Protein AF-A0A392R716-F1 (afdb_monomer_lite)

Structure (mmCIF, N/CA/C/O backbone):
data_AF-A0A392R716-F1
#
_entry.id   AF-A0A392R716-F1
#
loop_
_atom_site.group_PDB
_atom_site.id
_atom_site.type_symbol
_atom_site.label_atom_id
_atom_site.label_alt_id
_atom_site.label_comp_id
_atom_site.label_asym_id
_atom_site.label_entity_id
_atom_site.label_seq_id
_atom_site.pdbx_PDB_ins_code
_atom_site.Cartn_x
_atom_site.Cartn_y
_atom_site.Cartn_z
_atom_site.occupancy
_atom_site.B_iso_or_equiv
_atom_site.auth_seq_id
_atom_site.auth_comp_id
_atom_site.auth_asym_id
_atom_site.auth_atom_id
_atom_site.pdbx_PDB_model_num
ATOM 1 N N . MET A 1 1 ? 29.938 12.910 -16.556 1.00 54.12 1 MET A N 1
ATOM 2 C CA . MET A 1 1 ? 28.875 12.520 -17.517 1.00 54.12 1 MET A CA 1
ATOM 3 C C . MET A 1 1 ? 29.422 12.342 -18.936 1.00 54.12 1 MET A C 1
ATOM 5 O O . MET A 1 1 ? 29.264 11.256 -19.467 1.00 54.12 1 MET A O 1
ATOM 9 N N . ILE A 1 2 ? 30.117 13.328 -19.526 1.00 53.84 2 ILE A N 1
ATOM 10 C CA . ILE A 1 2 ? 30.731 13.207 -20.872 1.00 53.84 2 ILE A CA 1
ATOM 11 C C . ILE A 1 2 ? 31.809 12.103 -20.942 1.00 53.84 2 ILE A C 1
ATOM 13 O O . ILE A 1 2 ? 31.826 11.335 -21.898 1.00 53.84 2 ILE A O 1
ATOM 17 N N . GLU A 1 3 ? 32.647 11.943 -19.910 1.00 56.94 3 GLU A N 1
ATOM 18 C CA . GLU A 1 3 ? 33.649 10.858 -19.857 1.00 56.94 3 GLU A CA 1
ATOM 19 C C . GLU A 1 3 ? 33.036 9.450 -19.862 1.00 56.94 3 GLU A C 1
ATOM 21 O O . GLU A 1 3 ? 33.550 8.569 -20.543 1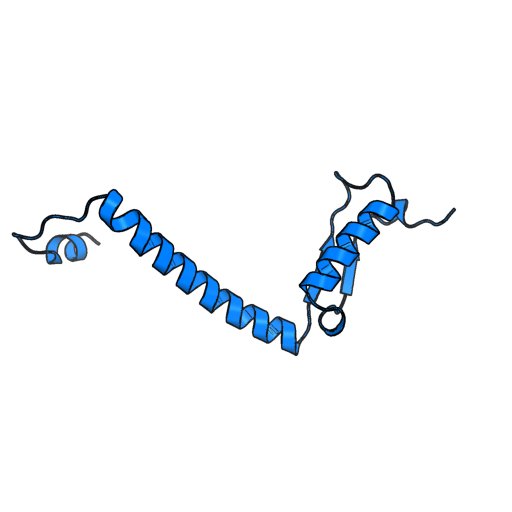.00 56.94 3 GLU A O 1
ATOM 26 N N . ALA A 1 4 ? 31.908 9.245 -19.173 1.00 58.84 4 ALA A N 1
ATOM 27 C CA . ALA A 1 4 ? 31.230 7.946 -19.105 1.00 58.84 4 ALA A CA 1
ATOM 28 C C . ALA A 1 4 ? 30.579 7.536 -20.441 1.00 58.84 4 ALA A C 1
ATOM 30 O O . ALA A 1 4 ? 30.367 6.356 -20.697 1.00 58.84 4 ALA A O 1
ATOM 31 N N . VAL A 1 5 ? 30.266 8.509 -21.305 1.00 57.44 5 VAL A N 1
ATOM 32 C CA . VAL A 1 5 ? 29.811 8.260 -22.682 1.00 57.44 5 VAL A CA 1
ATOM 33 C C . VAL A 1 5 ? 31.007 7.939 -23.591 1.00 57.44 5 VAL A C 1
ATOM 35 O O . VAL A 1 5 ? 30.889 7.115 -24.493 1.00 57.44 5 VAL A O 1
ATOM 38 N N . GLY A 1 6 ? 32.179 8.529 -23.325 1.00 61.22 6 GLY A N 1
ATOM 39 C CA . GLY A 1 6 ? 33.425 8.266 -24.056 1.00 61.22 6 GLY A CA 1
ATOM 40 C C . GLY A 1 6 ? 34.081 6.912 -23.745 1.00 61.22 6 GLY A C 1
ATOM 41 O O . GLY A 1 6 ? 34.766 6.356 -24.606 1.00 61.22 6 GLY A O 1
ATOM 42 N N . THR A 1 7 ? 33.847 6.338 -22.559 1.00 58.38 7 THR A N 1
ATOM 43 C CA . THR A 1 7 ? 34.383 5.020 -22.160 1.00 58.38 7 THR A CA 1
ATOM 44 C C . THR A 1 7 ? 33.724 3.837 -22.863 1.00 58.38 7 THR A C 1
ATOM 46 O O . THR A 1 7 ? 34.307 2.754 -22.859 1.00 58.38 7 THR A O 1
ATOM 49 N N . PHE A 1 8 ? 32.587 4.023 -23.547 1.00 66.00 8 PHE A N 1
ATOM 50 C CA . PHE A 1 8 ? 32.028 2.992 -24.432 1.00 66.00 8 PHE A CA 1
ATOM 51 C C . PHE A 1 8 ? 32.962 2.665 -25.614 1.00 66.00 8 PHE A C 1
ATOM 53 O O . PHE A 1 8 ? 32.765 1.680 -26.304 1.00 66.00 8 PHE A O 1
ATOM 60 N N . GLY A 1 9 ? 34.062 3.390 -25.808 1.00 66.50 9 GLY A N 1
ATOM 61 C CA . GLY A 1 9 ? 35.126 2.972 -26.709 1.00 66.50 9 GLY A CA 1
ATOM 62 C C . GLY A 1 9 ? 34.784 3.214 -28.178 1.00 66.50 9 GLY A C 1
ATOM 63 O O . GLY A 1 9 ? 33.642 3.152 -28.625 1.00 66.50 9 GLY A O 1
ATOM 64 N N . LYS A 1 10 ? 35.827 3.480 -28.963 1.00 67.69 10 LYS A N 1
ATOM 65 C CA . LYS A 1 10 ? 35.759 3.931 -30.365 1.00 67.69 10 LYS A CA 1
ATOM 66 C C . LYS A 1 10 ? 34.996 2.985 -31.319 1.00 67.69 10 LYS A C 1
ATOM 68 O O . LYS A 1 10 ? 34.739 3.361 -32.459 1.00 67.69 10 LYS A O 1
ATOM 73 N N . HIS A 1 11 ? 34.644 1.777 -30.871 1.00 72.25 11 HIS A N 1
ATOM 74 C CA . HIS A 1 11 ? 34.043 0.717 -31.683 1.00 72.25 11 HIS A CA 1
ATOM 75 C C . HIS A 1 11 ? 32.734 0.134 -31.127 1.00 72.25 11 HIS A C 1
ATOM 77 O O . HIS A 1 11 ? 32.210 -0.799 -31.735 1.00 72.25 11 HIS A O 1
ATOM 83 N N . LEU A 1 12 ? 32.180 0.643 -30.017 1.00 71.38 12 LEU A N 1
ATOM 84 C CA . LEU A 1 12 ? 30.875 0.163 -29.553 1.00 71.38 12 LEU A CA 1
ATOM 85 C C . LEU A 1 12 ? 29.743 0.973 -30.173 1.00 71.38 12 LEU A C 1
ATOM 87 O O . LEU A 1 12 ? 29.722 2.203 -30.153 1.00 71.38 12 LEU A O 1
ATOM 91 N N . ARG A 1 13 ? 28.765 0.245 -30.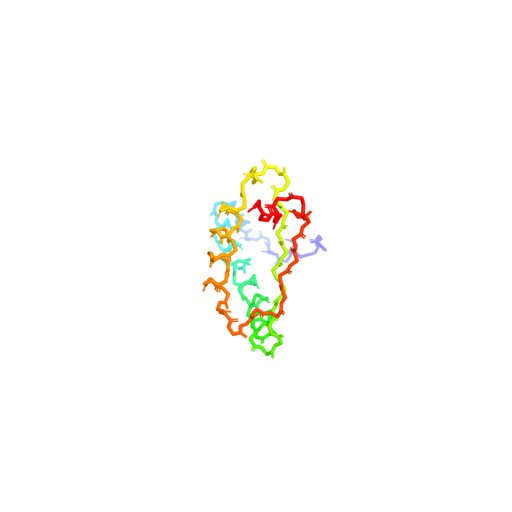710 1.00 79.62 13 ARG A N 1
ATOM 92 C CA . ARG A 1 13 ? 27.489 0.818 -31.118 1.00 79.62 13 ARG A CA 1
ATOM 93 C C . ARG A 1 13 ? 26.671 1.113 -29.854 1.00 79.62 13 ARG A C 1
ATOM 95 O O . ARG A 1 13 ? 26.476 0.194 -29.058 1.00 79.62 13 ARG A O 1
ATOM 102 N N . PRO A 1 14 ? 26.157 2.341 -29.674 1.00 80.19 14 PRO A N 1
ATOM 103 C CA . PRO A 1 14 ? 25.257 2.626 -28.569 1.00 80.19 14 PRO A CA 1
ATOM 104 C C . PRO A 1 14 ? 23.969 1.803 -28.725 1.00 80.19 14 PRO A C 1
ATOM 106 O O . PRO A 1 14 ? 23.455 1.680 -29.845 1.00 80.19 14 PRO A O 1
ATOM 109 N N . PRO A 1 15 ? 23.439 1.240 -27.629 1.00 85.44 15 PRO A N 1
ATOM 110 C CA . PRO A 1 15 ? 22.192 0.498 -27.673 1.00 85.44 15 PRO A CA 1
ATOM 111 C C . PRO A 1 15 ? 21.039 1.420 -28.084 1.00 85.44 15 PRO A C 1
ATOM 113 O O . PRO A 1 15 ? 20.980 2.598 -27.724 1.00 85.44 15 PRO A O 1
ATOM 116 N N . SER A 1 16 ? 20.115 0.880 -28.866 1.00 89.62 16 SER A N 1
ATOM 117 C CA . SER A 1 16 ? 18.891 1.565 -29.262 1.00 89.62 16 SER A CA 1
ATOM 118 C C . SER A 1 16 ? 17.887 1.625 -28.109 1.00 89.62 16 SER A C 1
ATOM 120 O O . SER A 1 16 ? 17.925 0.830 -27.170 1.00 89.62 16 SER A O 1
ATOM 122 N N . TYR A 1 17 ? 16.914 2.532 -28.213 1.00 90.06 17 TYR A N 1
ATOM 123 C CA . TYR A 1 17 ? 15.795 2.607 -27.268 1.00 90.06 17 TYR A CA 1
ATOM 124 C C . TYR A 1 17 ? 15.099 1.247 -27.061 1.00 90.06 17 TYR A C 1
ATOM 126 O O . TYR A 1 17 ? 14.765 0.879 -25.936 1.00 90.06 17 TYR A O 1
ATOM 134 N N . TYR A 1 18 ? 14.913 0.476 -28.137 1.00 91.81 18 TYR A N 1
ATOM 135 C CA . TYR A 1 18 ? 14.259 -0.832 -28.084 1.00 91.81 18 TYR A CA 1
ATOM 136 C C . TYR A 1 18 ? 15.069 -1.873 -27.308 1.00 91.81 18 TYR A C 1
ATOM 138 O O . TYR A 1 18 ? 14.481 -2.716 -26.634 1.00 91.81 18 TYR A O 1
ATOM 146 N N . GLU A 1 19 ? 16.397 -1.784 -27.362 1.00 89.31 19 GLU A N 1
ATOM 147 C CA . GLU A 1 19 ? 17.297 -2.655 -26.602 1.00 89.31 19 GLU A CA 1
ATOM 148 C C . GLU A 1 19 ? 17.316 -2.288 -25.114 1.00 89.31 19 GLU A C 1
ATOM 150 O O . GLU A 1 19 ? 17.433 -3.173 -24.272 1.00 89.31 19 GLU A O 1
ATOM 155 N N . LEU A 1 20 ? 17.143 -1.006 -24.773 1.00 92.44 20 LEU A N 1
ATOM 156 C CA . LEU A 1 20 ? 17.195 -0.531 -23.386 1.00 92.44 20 LEU A CA 1
ATOM 157 C C . LEU A 1 20 ? 15.856 -0.575 -22.645 1.00 92.44 20 LEU A C 1
ATOM 159 O O . LEU A 1 20 ? 15.846 -0.776 -21.431 1.00 92.44 20 LEU A O 1
ATOM 163 N N . ARG A 1 21 ? 14.718 -0.402 -23.329 1.00 93.94 21 ARG A N 1
ATOM 164 C CA . ARG A 1 21 ? 13.421 -0.199 -22.652 1.00 93.94 21 ARG A CA 1
ATOM 165 C C . ARG A 1 21 ? 13.024 -1.334 -21.702 1.00 93.94 21 ARG A C 1
ATOM 167 O O . ARG A 1 21 ? 12.453 -1.062 -20.654 1.00 93.94 21 ARG A O 1
ATOM 174 N N . VAL A 1 22 ? 13.303 -2.594 -22.050 1.00 96.06 22 VAL A N 1
ATOM 175 C CA . VAL A 1 22 ? 12.938 -3.748 -21.206 1.00 96.06 22 VAL A CA 1
ATOM 176 C C . VAL A 1 22 ? 13.949 -3.960 -20.075 1.00 96.06 22 VAL A C 1
ATOM 178 O O . VAL A 1 22 ? 13.503 -4.099 -18.937 1.00 96.06 22 VAL A O 1
ATOM 181 N N . PRO A 1 23 ? 15.276 -3.972 -20.323 1.00 95.81 23 PRO A N 1
ATOM 182 C CA . PRO A 1 23 ? 16.257 -4.071 -19.244 1.00 95.81 23 PRO A CA 1
ATOM 183 C C . PRO A 1 23 ? 16.116 -2.969 -18.195 1.00 95.81 23 PRO A C 1
ATOM 185 O O . PRO A 1 23 ? 16.082 -3.280 -17.009 1.00 95.81 23 PRO A O 1
ATOM 188 N N . LEU A 1 24 ? 15.958 -1.709 -18.615 1.00 95.62 24 LEU A N 1
ATOM 189 C CA . LEU A 1 24 ? 15.809 -0.591 -17.681 1.00 95.62 24 LEU A CA 1
ATOM 190 C C . LEU A 1 24 ? 14.532 -0.715 -16.846 1.00 95.62 24 LEU A C 1
ATOM 192 O O . LEU A 1 24 ? 14.586 -0.536 -15.635 1.00 95.62 24 LEU A O 1
ATOM 196 N N . LEU A 1 25 ? 13.410 -1.108 -17.458 1.00 96.75 25 LEU A N 1
ATOM 197 C CA . LEU A 1 25 ? 12.169 -1.347 -16.718 1.00 96.75 25 LEU A CA 1
ATOM 198 C C . LEU A 1 25 ? 12.315 -2.482 -15.696 1.00 96.75 25 LEU A C 1
ATOM 200 O O . LEU A 1 25 ? 11.783 -2.387 -14.597 1.00 96.75 25 LEU A O 1
ATOM 204 N N . LYS A 1 26 ? 13.030 -3.560 -16.041 1.00 97.88 26 LYS A N 1
ATOM 205 C CA . LYS A 1 26 ? 13.285 -4.666 -15.107 1.00 97.88 26 LYS A CA 1
ATOM 206 C C . LYS A 1 26 ? 14.158 -4.234 -13.932 1.00 97.88 26 LYS A C 1
ATOM 208 O O . LYS A 1 26 ? 13.889 -4.668 -12.819 1.00 97.88 26 LYS A O 1
ATOM 213 N N . ILE A 1 27 ? 15.171 -3.404 -14.184 1.00 97.06 27 ILE A N 1
ATOM 214 C CA . ILE A 1 27 ? 16.032 -2.843 -13.135 1.00 97.06 27 ILE A CA 1
ATOM 215 C C . ILE A 1 27 ? 15.193 -1.977 -12.194 1.00 97.06 27 ILE A C 1
ATOM 217 O O . ILE A 1 27 ? 15.190 -2.228 -10.996 1.00 97.06 27 ILE A O 1
ATOM 221 N N . GLU A 1 28 ? 14.418 -1.033 -12.729 1.00 97.25 28 GLU A N 1
ATOM 222 C CA . GLU A 1 28 ? 13.577 -0.144 -11.917 1.00 97.25 28 GLU A CA 1
ATOM 223 C C . GLU A 1 28 ? 12.529 -0.917 -11.106 1.00 97.25 28 GLU A C 1
ATOM 225 O O . GLU A 1 28 ? 12.313 -0.651 -9.924 1.00 97.25 28 GLU A O 1
ATOM 230 N N . LEU A 1 29 ? 11.914 -1.933 -11.721 1.00 97.25 29 LEU A N 1
ATOM 231 C CA . LEU A 1 29 ? 10.977 -2.821 -11.041 1.00 97.25 29 LEU A CA 1
ATOM 232 C C . LEU A 1 29 ? 11.648 -3.565 -9.881 1.00 97.25 29 LEU A C 1
ATOM 234 O O . LEU A 1 29 ? 11.042 -3.709 -8.823 1.00 97.25 29 LEU A O 1
ATOM 238 N N . GLN A 1 30 ? 12.868 -4.063 -10.086 1.00 97.69 30 GLN A N 1
ATOM 239 C CA . GLN A 1 30 ? 13.611 -4.782 -9.056 1.00 97.69 30 GLN A CA 1
ATOM 240 C C . GLN A 1 30 ? 13.972 -3.856 -7.890 1.00 97.69 30 GLN A C 1
ATOM 242 O O . GLN A 1 30 ? 13.711 -4.211 -6.745 1.00 97.69 30 GLN A O 1
ATOM 247 N N . LEU A 1 31 ? 14.456 -2.647 -8.186 1.00 96.75 31 LEU A N 1
ATOM 248 C CA . LEU A 1 31 ? 14.749 -1.627 -7.175 1.00 96.75 31 LEU A CA 1
ATOM 249 C C . LEU A 1 31 ? 13.496 -1.253 -6.377 1.00 96.75 31 LEU A C 1
ATOM 251 O O . LEU A 1 31 ? 13.522 -1.228 -5.151 1.00 96.75 31 LEU A O 1
ATOM 255 N N . THR A 1 32 ? 12.371 -1.041 -7.062 1.00 97.00 32 THR A N 1
ATOM 256 C CA . THR A 1 32 ? 11.098 -0.722 -6.399 1.00 97.00 32 THR A CA 1
ATOM 257 C C . THR A 1 32 ? 10.657 -1.854 -5.472 1.00 97.00 32 THR A C 1
ATOM 259 O O . THR A 1 32 ? 10.211 -1.596 -4.360 1.00 97.00 32 THR A O 1
ATOM 262 N N . LYS A 1 33 ? 10.794 -3.117 -5.894 1.00 96.50 33 LYS A N 1
ATOM 263 C CA . LYS A 1 33 ? 10.460 -4.277 -5.052 1.00 96.50 33 LYS A CA 1
ATOM 264 C C . LYS A 1 33 ? 11.339 -4.369 -3.809 1.00 96.50 33 LYS A C 1
ATOM 266 O O . LYS A 1 33 ? 10.826 -4.671 -2.739 1.00 96.50 33 LYS A O 1
ATOM 271 N N . GLU A 1 34 ? 12.635 -4.113 -3.949 1.00 96.38 34 GLU A N 1
ATOM 272 C CA . GLU A 1 34 ? 13.570 -4.099 -2.820 1.00 96.38 34 GLU A CA 1
ATOM 273 C C . GLU A 1 34 ? 13.190 -3.003 -1.819 1.00 96.38 34 GLU A C 1
ATOM 275 O O . GLU A 1 34 ? 13.017 -3.293 -0.638 1.00 96.38 34 GLU A O 1
ATOM 280 N N . MET A 1 35 ? 12.914 -1.786 -2.294 1.00 94.75 35 MET A N 1
ATOM 281 C CA . MET A 1 35 ? 12.439 -0.692 -1.440 1.00 94.75 35 MET A CA 1
ATOM 282 C C . MET A 1 35 ? 11.109 -1.016 -0.746 1.00 94.75 35 MET A C 1
ATOM 284 O O . MET A 1 35 ? 10.930 -0.722 0.434 1.00 94.75 35 MET A O 1
ATOM 288 N N . LEU A 1 36 ? 10.164 -1.635 -1.461 1.00 93.56 36 LEU A N 1
ATOM 289 C CA . LEU A 1 36 ? 8.882 -2.037 -0.880 1.00 93.56 36 LEU A CA 1
ATOM 290 C C . LEU A 1 36 ? 9.049 -3.111 0.194 1.00 93.56 36 LEU A C 1
ATOM 292 O O . LEU A 1 36 ? 8.320 -3.073 1.178 1.00 93.56 36 LEU A O 1
ATOM 296 N N . SER A 1 37 ? 10.015 -4.021 0.051 1.00 92.56 37 SER A N 1
ATOM 297 C CA . SER A 1 37 ? 10.247 -5.080 1.038 1.00 92.56 37 SER A CA 1
ATOM 298 C C . SER A 1 37 ? 10.669 -4.540 2.410 1.00 92.56 37 SER A C 1
ATOM 300 O O . SER A 1 37 ? 10.257 -5.079 3.436 1.00 92.56 37 SER A O 1
ATOM 302 N N . GLU A 1 38 ? 11.425 -3.438 2.441 1.00 91.69 38 GLU A N 1
ATOM 303 C CA . GLU A 1 38 ? 11.790 -2.751 3.687 1.00 91.69 38 GLU A CA 1
ATOM 304 C C . GLU A 1 38 ? 10.549 -2.149 4.361 1.00 91.69 38 GLU A C 1
ATOM 306 O O . GLU A 1 38 ? 10.318 -2.356 5.552 1.00 91.69 38 GLU A O 1
ATOM 311 N N . ILE A 1 39 ? 9.694 -1.488 3.575 1.00 87.88 39 ILE A N 1
ATOM 312 C CA . ILE A 1 39 ? 8.427 -0.916 4.049 1.00 87.88 39 ILE A CA 1
ATOM 313 C C . ILE A 1 39 ? 7.482 -2.021 4.537 1.00 87.88 39 ILE A C 1
ATOM 315 O O . ILE A 1 39 ? 6.834 -1.869 5.568 1.00 87.88 39 ILE A O 1
ATOM 319 N N . GLU A 1 40 ? 7.383 -3.142 3.823 1.00 88.44 40 GLU A N 1
ATOM 320 C CA . GLU A 1 40 ? 6.564 -4.290 4.225 1.00 88.44 40 GLU A CA 1
ATOM 321 C C . GLU A 1 40 ? 7.040 -4.892 5.552 1.00 88.44 40 GLU A C 1
ATOM 323 O O . GLU A 1 40 ? 6.210 -5.240 6.392 1.00 88.44 40 GLU A O 1
ATOM 328 N N . ALA A 1 41 ? 8.353 -4.968 5.786 1.00 89.69 41 ALA A N 1
ATOM 329 C CA . ALA A 1 41 ? 8.901 -5.423 7.061 1.00 89.69 41 ALA A CA 1
ATOM 330 C C . ALA A 1 41 ? 8.522 -4.481 8.216 1.00 89.69 41 ALA A C 1
ATOM 332 O O . ALA A 1 41 ? 8.070 -4.951 9.262 1.00 89.69 41 ALA A O 1
ATOM 333 N N . GLU A 1 42 ? 8.632 -3.164 8.018 1.00 89.50 42 GLU A N 1
ATOM 334 C CA . GLU A 1 42 ? 8.179 -2.180 9.008 1.00 89.50 42 GLU A CA 1
ATOM 335 C C . GLU A 1 42 ? 6.669 -2.269 9.248 1.00 89.50 42 GLU A C 1
ATOM 337 O O . GLU A 1 42 ? 6.231 -2.278 10.397 1.00 89.50 42 GLU A O 1
ATOM 342 N N . ARG A 1 43 ? 5.865 -2.403 8.186 1.00 89.25 43 ARG A N 1
ATOM 343 C CA . ARG A 1 43 ? 4.407 -2.569 8.294 1.00 89.25 43 ARG A CA 1
ATOM 344 C C . ARG A 1 43 ? 4.028 -3.841 9.044 1.00 89.25 43 ARG A C 1
ATOM 346 O O . ARG A 1 43 ? 3.081 -3.804 9.815 1.00 89.25 43 ARG A O 1
ATOM 353 N N . ASN A 1 44 ? 4.764 -4.935 8.878 1.00 87.94 44 ASN A N 1
ATOM 354 C CA . ASN A 1 44 ? 4.523 -6.166 9.637 1.00 87.94 44 ASN A CA 1
ATOM 355 C C . ASN A 1 44 ? 4.948 -6.044 11.109 1.00 87.94 44 ASN A C 1
ATOM 357 O O . ASN A 1 44 ? 4.385 -6.716 11.968 1.00 87.94 44 ASN A O 1
ATOM 361 N N . GLN A 1 45 ? 5.946 -5.210 11.417 1.00 92.44 45 GLN A N 1
ATOM 362 C CA . GLN A 1 45 ? 6.411 -5.008 12.790 1.00 92.44 45 GLN A CA 1
ATOM 363 C C . GLN A 1 45 ? 5.547 -4.006 13.567 1.00 92.44 45 GLN A C 1
ATOM 365 O O . GLN A 1 45 ? 5.267 -4.217 14.748 1.00 92.44 45 GLN A O 1
ATOM 370 N N . TYR A 1 46 ? 5.173 -2.898 12.932 1.00 92.62 46 TYR A N 1
ATOM 371 C CA . TYR A 1 46 ? 4.532 -1.754 13.583 1.00 92.62 46 TYR A CA 1
ATOM 372 C C . TYR A 1 46 ? 3.071 -1.560 13.173 1.00 92.62 46 TYR A C 1
ATOM 374 O O . TYR A 1 46 ? 2.375 -0.752 13.785 1.00 92.62 46 TYR A O 1
ATOM 382 N N . GLY A 1 47 ? 2.603 -2.281 12.154 1.00 92.69 47 GLY A N 1
ATOM 383 C CA . GLY A 1 47 ? 1.323 -2.041 11.503 1.00 92.69 47 GLY A CA 1
ATOM 384 C C . GLY A 1 47 ? 1.333 -0.782 10.628 1.00 92.69 47 GLY A C 1
ATOM 385 O O . GLY A 1 47 ? 2.368 -0.165 10.367 1.00 92.69 47 GLY A O 1
ATOM 386 N N . CYS A 1 48 ? 0.163 -0.390 10.132 1.00 92.38 48 CYS A N 1
ATOM 387 C CA . CYS A 1 48 ? -0.016 0.816 9.329 1.00 92.38 48 CYS A CA 1
ATOM 388 C C . CYS A 1 48 ? -1.369 1.492 9.574 1.00 92.38 48 CYS A C 1
ATOM 390 O O . CYS A 1 48 ? -2.315 0.885 10.084 1.00 92.38 48 CYS A O 1
ATOM 392 N N . SER A 1 49 ? -1.447 2.768 9.198 1.00 93.81 49 SER A N 1
ATOM 393 C CA . SER A 1 49 ? -2.682 3.549 9.239 1.00 93.81 49 SER A CA 1
ATOM 394 C C . SER A 1 49 ? -3.328 3.599 7.858 1.00 93.81 49 SER A C 1
ATOM 396 O O . SER A 1 49 ? -2.659 3.881 6.863 1.00 93.81 49 SER A O 1
ATOM 398 N N . ILE A 1 50 ? -4.638 3.372 7.799 1.00 91.44 50 ILE A N 1
ATOM 399 C CA . ILE A 1 50 ? -5.444 3.537 6.588 1.00 91.44 50 ILE A CA 1
ATOM 400 C C . ILE A 1 50 ? -6.008 4.955 6.595 1.00 91.44 50 ILE A C 1
ATOM 402 O O . ILE A 1 50 ? -6.737 5.330 7.512 1.00 91.44 50 ILE A O 1
ATOM 406 N N . ILE A 1 51 ? -5.674 5.742 5.574 1.00 89.62 51 ILE A N 1
ATOM 407 C CA . ILE A 1 51 ? -6.206 7.094 5.382 1.00 89.62 51 ILE A CA 1
ATOM 408 C C . ILE A 1 51 ? -7.100 7.066 4.148 1.00 89.62 51 ILE A C 1
ATOM 410 O O . ILE A 1 51 ? -6.630 6.761 3.053 1.00 89.62 51 ILE A O 1
ATOM 414 N N . VAL A 1 52 ? -8.384 7.374 4.329 1.00 84.62 52 VAL A N 1
ATOM 415 C CA . VAL A 1 52 ? -9.369 7.397 3.243 1.00 84.62 52 VAL A CA 1
ATOM 416 C C . VAL A 1 52 ? -10.042 8.763 3.157 1.00 84.62 52 VAL A C 1
ATOM 418 O O . VAL A 1 52 ? -10.650 9.233 4.119 1.00 84.62 52 VAL A O 1
ATOM 421 N N . ASP A 1 53 ? -9.949 9.377 1.979 1.00 81.69 53 ASP A N 1
ATOM 422 C CA . ASP A 1 53 ? -10.715 10.565 1.604 1.00 81.69 53 ASP A CA 1
ATOM 423 C C . ASP A 1 53 ? -11.906 10.119 0.748 1.00 81.69 53 ASP A C 1
ATOM 425 O O . ASP A 1 53 ? -11.757 9.621 -0.373 1.00 81.69 53 ASP A O 1
ATOM 429 N N . GLY A 1 54 ? -13.102 10.253 1.320 1.00 73.25 54 GLY A N 1
ATOM 430 C CA . GLY A 1 54 ? -14.354 9.843 0.687 1.00 73.25 54 GLY A CA 1
ATOM 431 C C . GLY A 1 54 ? -15.097 10.975 -0.023 1.00 73.25 54 GLY A C 1
ATOM 432 O O . GLY A 1 54 ? -16.172 10.728 -0.581 1.00 73.25 54 GLY A O 1
ATOM 433 N N . SER A 1 55 ? -14.558 12.198 -0.011 1.00 74.81 55 SER A N 1
ATOM 434 C CA . SER A 1 55 ? -15.263 13.435 -0.379 1.00 74.81 55 SER A CA 1
ATOM 435 C C . SER A 1 55 ? -15.856 13.425 -1.795 1.00 74.81 55 SER A C 1
ATOM 437 O O . SER A 1 55 ? -16.950 13.950 -2.017 1.00 74.81 55 SER A O 1
ATOM 439 N N . SER A 1 56 ? -15.179 12.787 -2.755 1.00 68.81 56 SER A N 1
ATOM 440 C CA . SER A 1 56 ? -15.578 12.766 -4.172 1.00 68.81 56 SER A CA 1
ATOM 441 C C . SER A 1 56 ? -16.326 11.501 -4.612 1.00 68.81 56 SER A C 1
ATOM 443 O O . SER A 1 56 ? -17.063 11.535 -5.601 1.00 68.81 56 SER A O 1
ATOM 445 N N . TYR A 1 57 ? -16.178 10.390 -3.884 1.00 62.22 57 TYR A N 1
ATOM 446 C CA . TYR A 1 57 ? -16.664 9.070 -4.307 1.00 62.22 57 TYR A CA 1
ATOM 447 C C . TYR A 1 57 ? -17.843 8.557 -3.457 1.00 62.22 57 TYR A C 1
ATOM 449 O O . TYR A 1 57 ? -18.629 7.720 -3.913 1.00 62.22 57 TYR A O 1
ATOM 457 N N . MET A 1 58 ? -18.012 9.055 -2.223 1.00 63.84 58 MET A N 1
ATOM 458 C CA . MET A 1 58 ? -18.741 8.324 -1.179 1.00 63.84 58 MET A CA 1
ATOM 459 C C . MET A 1 58 ? -19.879 9.144 -0.562 1.00 63.84 58 MET A C 1
ATOM 461 O O . MET A 1 58 ? -19.775 9.673 0.537 1.00 63.84 58 MET A O 1
ATOM 465 N N . LYS A 1 59 ? -21.017 9.209 -1.268 1.00 66.56 59 LYS A N 1
ATOM 466 C CA . LYS A 1 59 ? -22.262 9.846 -0.778 1.00 66.56 59 LYS A CA 1
ATOM 467 C C . LYS A 1 59 ? -23.051 8.994 0.232 1.00 66.56 59 LYS A C 1
ATOM 469 O O . LYS A 1 59 ? -24.165 9.351 0.598 1.00 66.56 59 LYS A O 1
ATOM 474 N N . THR A 1 60 ? -22.541 7.822 0.611 1.00 67.81 60 THR A N 1
ATOM 475 C CA . THR A 1 60 ? -23.241 6.868 1.484 1.00 67.81 60 THR A CA 1
ATOM 476 C C . THR A 1 60 ? -22.226 6.097 2.314 1.00 67.81 60 THR A C 1
ATOM 478 O O . THR A 1 60 ? -21.252 5.593 1.753 1.00 67.81 60 THR A O 1
ATOM 481 N N . GLY A 1 61 ? -22.487 5.957 3.618 1.00 70.62 61 GLY A N 1
ATOM 482 C CA . GLY A 1 61 ? -21.618 5.240 4.558 1.00 70.62 61 GLY A CA 1
ATOM 483 C C . GLY A 1 61 ? -21.229 3.831 4.094 1.00 70.62 61 GLY A C 1
ATOM 484 O O . GLY A 1 61 ? -20.070 3.449 4.201 1.00 70.62 61 GLY A O 1
ATOM 485 N N . LEU A 1 62 ? -22.168 3.097 3.481 1.00 79.38 62 LEU A N 1
ATOM 486 C CA . LEU A 1 62 ? -21.973 1.717 3.008 1.00 79.38 62 LEU A CA 1
ATOM 487 C C . LEU A 1 62 ? -20.791 1.549 2.052 1.00 79.38 62 LEU A C 1
ATOM 489 O O . LEU A 1 62 ? -19.984 0.646 2.234 1.00 79.38 62 LEU A O 1
ATOM 493 N N . LYS A 1 63 ? -20.642 2.445 1.070 1.00 79.62 63 LYS A N 1
ATOM 494 C CA . LYS A 1 63 ? -19.535 2.333 0.115 1.00 79.62 63 LYS A CA 1
ATOM 495 C C . LYS A 1 63 ? -18.189 2.500 0.818 1.00 79.62 63 LYS A C 1
ATOM 497 O O . LYS A 1 63 ? -17.222 1.860 0.429 1.00 79.62 63 LYS A O 1
ATOM 502 N N . ILE A 1 64 ? -18.117 3.373 1.830 1.00 80.25 64 ILE A N 1
ATOM 503 C CA . ILE A 1 64 ? -16.868 3.625 2.563 1.00 80.25 64 ILE A CA 1
ATOM 504 C C . ILE A 1 64 ? -16.468 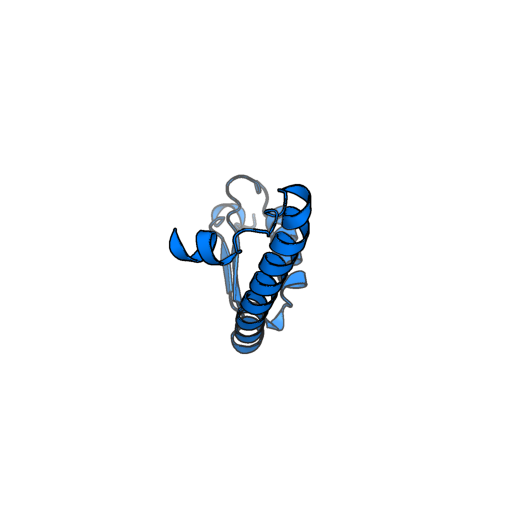2.377 3.333 1.00 80.25 64 ILE A C 1
ATOM 506 O O . ILE A 1 64 ? -15.292 2.038 3.361 1.00 80.25 64 ILE A O 1
ATOM 510 N N . PHE A 1 65 ? -17.446 1.677 3.911 1.00 83.31 65 PHE A N 1
ATOM 511 C CA . PHE A 1 65 ? -17.199 0.394 4.554 1.00 83.31 65 PHE A CA 1
ATOM 512 C C . PHE A 1 65 ? -16.680 -0.650 3.567 1.00 83.31 65 PHE A C 1
ATOM 514 O O . PHE A 1 65 ? -15.687 -1.289 3.879 1.00 83.31 65 PHE A O 1
ATOM 521 N N . GLU A 1 66 ? -17.270 -0.782 2.376 1.00 86.88 66 GLU A N 1
ATOM 522 C CA . GLU A 1 66 ? -16.770 -1.709 1.345 1.00 86.88 66 GLU A CA 1
ATOM 523 C C . GLU A 1 66 ? -15.321 -1.392 0.935 1.00 86.88 66 GLU A C 1
ATOM 525 O O . GLU A 1 66 ? -14.489 -2.290 0.821 1.00 86.88 66 GLU A O 1
ATOM 530 N N . LEU A 1 67 ? -15.000 -0.105 0.757 1.00 86.12 67 LEU A N 1
ATOM 531 C CA . LEU A 1 67 ? -13.645 0.337 0.427 1.00 86.12 67 LEU A CA 1
ATOM 532 C C . LEU A 1 67 ? -12.663 0.020 1.560 1.00 86.12 67 LEU A C 1
ATOM 534 O O . LEU A 1 67 ? -11.602 -0.550 1.315 1.00 86.12 67 LEU A O 1
ATOM 538 N N . LEU A 1 68 ? -13.020 0.364 2.797 1.00 89.00 68 LEU A N 1
ATOM 539 C CA . LEU A 1 68 ? -12.197 0.079 3.968 1.00 89.00 68 LEU A CA 1
ATOM 540 C C . LEU A 1 68 ? -11.989 -1.424 4.158 1.00 89.00 68 LEU A C 1
ATOM 542 O O . LEU A 1 68 ? -10.860 -1.831 4.404 1.00 89.00 68 LEU A O 1
ATOM 546 N N . ASP A 1 69 ? -13.031 -2.238 3.998 1.00 90.88 69 ASP A N 1
ATOM 547 C CA . ASP A 1 69 ? -12.941 -3.693 4.138 1.00 90.88 69 ASP A CA 1
ATOM 548 C C . ASP A 1 69 ? -11.975 -4.294 3.110 1.00 90.88 69 ASP A C 1
ATOM 550 O O . ASP A 1 69 ? -11.121 -5.103 3.468 1.00 90.88 69 ASP A O 1
ATOM 554 N N . SER A 1 70 ? -12.015 -3.817 1.859 1.00 91.50 70 SER A N 1
ATOM 555 C CA . SER A 1 70 ? -11.056 -4.247 0.833 1.00 91.50 70 SER A CA 1
ATOM 556 C C . SER A 1 70 ? -9.605 -3.922 1.212 1.00 91.50 70 SER A C 1
ATOM 558 O O . SER A 1 70 ? -8.738 -4.787 1.129 1.00 91.50 70 SER A O 1
ATOM 560 N N . PHE A 1 71 ? -9.343 -2.718 1.736 1.00 90.38 71 PHE A N 1
ATOM 561 C CA . PHE A 1 71 ? -7.998 -2.339 2.174 1.00 90.38 71 PHE A CA 1
ATOM 562 C C . PHE A 1 71 ? -7.548 -3.105 3.418 1.00 90.38 71 PHE A C 1
ATOM 564 O O . PHE A 1 71 ? -6.379 -3.465 3.525 1.00 90.38 71 PHE A O 1
ATOM 571 N N . VAL A 1 72 ? -8.452 -3.368 4.362 1.00 92.69 72 VAL A N 1
ATOM 572 C CA . VAL A 1 72 ? -8.148 -4.166 5.556 1.00 92.69 72 VAL A CA 1
ATOM 573 C C . VAL A 1 72 ? -7.809 -5.607 5.169 1.00 92.69 72 VAL A C 1
ATOM 575 O O . VAL A 1 72 ? -6.888 -6.177 5.749 1.00 92.69 72 VAL A O 1
ATOM 578 N N . GLN A 1 73 ? -8.491 -6.191 4.179 1.00 94.00 73 GLN A N 1
ATOM 579 C CA . GLN A 1 73 ? -8.165 -7.527 3.666 1.00 94.00 73 GLN A CA 1
ATOM 580 C C . GLN A 1 73 ? -6.790 -7.565 2.990 1.00 94.00 73 GLN A C 1
ATOM 582 O O . GLN A 1 73 ? -6.011 -8.474 3.272 1.00 94.00 73 GLN A O 1
ATOM 587 N N . ASP A 1 74 ? -6.468 -6.565 2.166 1.00 90.56 74 ASP A N 1
ATOM 588 C CA . ASP A 1 74 ? -5.168 -6.470 1.488 1.00 90.56 74 ASP A CA 1
ATOM 589 C C . ASP A 1 74 ? -4.003 -6.294 2.473 1.00 90.56 74 ASP A C 1
ATOM 591 O O . ASP A 1 74 ? -2.910 -6.823 2.268 1.00 90.56 74 ASP A O 1
ATOM 595 N N . VAL A 1 75 ? -4.226 -5.539 3.549 1.00 89.94 75 VAL A N 1
ATOM 596 C CA . VAL A 1 75 ? -3.215 -5.256 4.578 1.00 89.94 75 VAL A CA 1
ATOM 597 C C . VAL A 1 75 ? -3.118 -6.370 5.626 1.00 89.94 75 VAL A C 1
ATOM 599 O O . VAL A 1 75 ? -2.046 -6.598 6.192 1.00 89.94 75 VAL A O 1
ATOM 602 N N . GLY A 1 76 ? -4.220 -7.074 5.873 1.00 91.81 76 GLY A N 1
ATOM 603 C CA . GLY A 1 76 ? -4.405 -7.964 7.013 1.00 91.81 76 GLY A CA 1
ATOM 604 C C . GLY A 1 76 ? -4.854 -7.185 8.250 1.00 91.81 76 GLY A C 1
ATOM 605 O O . GLY A 1 76 ? -4.216 -6.214 8.653 1.00 91.81 76 GLY A O 1
ATOM 606 N N . ALA A 1 77 ? -5.945 -7.628 8.881 1.00 90.50 77 ALA A N 1
ATOM 607 C CA . ALA A 1 77 ? -6.547 -6.930 10.020 1.00 90.50 77 ALA A CA 1
ATOM 608 C C . ALA A 1 77 ? -5.574 -6.722 11.197 1.00 90.50 77 ALA A C 1
ATOM 610 O O . ALA A 1 77 ? -5.605 -5.668 11.828 1.00 90.50 77 ALA A O 1
ATOM 611 N N . ASP A 1 78 ? -4.668 -7.674 11.438 1.00 91.94 78 ASP A N 1
ATOM 612 C CA . ASP A 1 78 ? -3.657 -7.597 12.502 1.00 91.94 78 ASP A CA 1
ATOM 613 C C . ASP A 1 78 ? -2.614 -6.486 12.270 1.00 91.94 78 ASP A C 1
ATOM 615 O O . ASP A 1 78 ? -1.966 -6.031 13.211 1.00 91.94 78 ASP A O 1
ATOM 619 N N . ASN A 1 79 ? -2.480 -6.011 11.027 1.00 92.12 79 ASN A N 1
ATOM 620 C CA . ASN A 1 79 ? -1.520 -4.983 10.627 1.00 92.12 79 ASN A CA 1
ATOM 621 C C . ASN A 1 79 ? -2.144 -3.578 10.546 1.00 92.12 79 ASN A C 1
ATOM 623 O O . ASN A 1 79 ? -1.470 -2.632 10.129 1.00 92.12 79 ASN A O 1
ATOM 627 N N . VAL A 1 80 ? -3.420 -3.407 10.904 1.00 93.38 80 VAL A N 1
ATOM 628 C CA . VAL A 1 80 ? -4.103 -2.104 10.868 1.00 93.38 80 VAL A CA 1
ATOM 629 C C . VAL A 1 80 ? -4.130 -1.493 12.266 1.00 93.38 80 VAL A C 1
ATOM 631 O O . VAL A 1 80 ? -4.813 -1.979 13.162 1.00 93.38 80 VAL A O 1
ATOM 634 N N . VAL A 1 81 ? -3.414 -0.383 12.449 1.00 95.12 81 VAL A N 1
ATOM 635 C CA . VAL A 1 81 ? -3.313 0.321 13.744 1.00 95.12 81 VAL A CA 1
ATOM 636 C C . VAL A 1 81 ? -4.405 1.371 13.895 1.00 95.12 81 VAL A C 1
ATOM 638 O O . VAL A 1 81 ? -4.919 1.605 14.987 1.00 95.12 81 VAL A O 1
ATOM 641 N N . GLN A 1 82 ? -4.746 2.042 12.797 1.00 92.75 82 GLN A N 1
ATOM 642 C CA . GLN A 1 82 ? -5.667 3.168 12.815 1.00 92.75 82 GLN A CA 1
ATOM 643 C C . GLN A 1 82 ? -6.351 3.331 11.461 1.00 92.75 82 GLN A C 1
ATOM 645 O O . GLN A 1 82 ? -5.719 3.196 10.416 1.00 92.75 82 GLN A O 1
ATOM 650 N N . VAL A 1 83 ? -7.629 3.706 11.485 1.00 89.25 83 VAL A N 1
ATOM 651 C CA . VAL A 1 83 ? -8.346 4.207 10.309 1.00 89.25 83 VAL A CA 1
ATOM 652 C C . VAL A 1 83 ? -8.642 5.687 10.526 1.00 89.25 83 VAL A C 1
ATOM 654 O O . VAL A 1 83 ? -9.227 6.066 11.540 1.00 89.25 83 VAL A O 1
ATOM 657 N N . VAL A 1 84 ? -8.222 6.525 9.583 1.00 88.00 84 VAL A N 1
ATOM 658 C CA . VAL A 1 84 ? -8.473 7.968 9.569 1.00 88.00 84 VAL A CA 1
ATOM 659 C C . VAL A 1 84 ? -9.339 8.283 8.355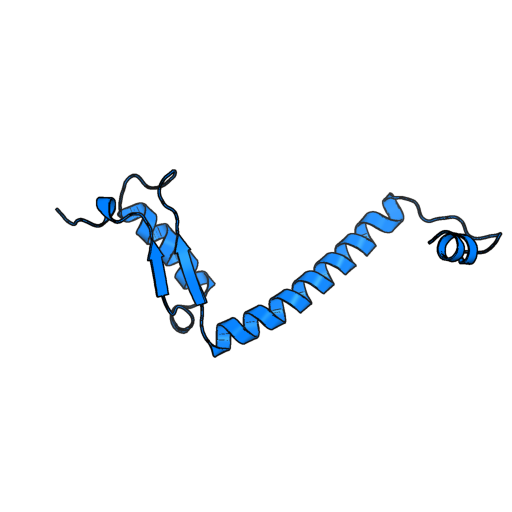 1.00 88.00 84 VAL A C 1
ATOM 661 O O . VAL A 1 84 ? -8.948 8.024 7.218 1.00 88.00 84 VAL A O 1
ATOM 664 N N . SER A 1 85 ? -10.522 8.843 8.599 1.00 83.38 85 SER A N 1
ATOM 665 C CA . SER A 1 85 ? -11.435 9.297 7.552 1.00 83.38 85 SER A CA 1
ATOM 666 C C . SER A 1 85 ? -11.935 10.700 7.867 1.00 83.38 85 SER A C 1
ATOM 668 O O . SER A 1 85 ? -12.266 11.005 9.014 1.00 83.38 85 SER A O 1
ATOM 670 N N . ASP A 1 86 ? -12.003 11.546 6.843 1.00 76.69 86 ASP A N 1
ATOM 671 C CA . ASP A 1 86 ? -12.548 12.902 6.923 1.00 76.69 86 ASP A CA 1
ATOM 672 C C . ASP A 1 86 ? -14.082 12.943 6.790 1.00 76.69 86 ASP A C 1
ATOM 674 O O . ASP A 1 86 ? -14.699 14.001 6.920 1.00 76.69 86 ASP A O 1
ATOM 678 N N . ASN A 1 87 ? -14.730 11.790 6.592 1.00 69.19 87 ASN A N 1
ATOM 679 C CA . ASN A 1 87 ? -16.134 11.721 6.198 1.00 69.19 87 ASN A CA 1
ATOM 680 C C . ASN A 1 87 ? -17.133 11.764 7.372 1.00 69.19 87 ASN A C 1
ATOM 682 O O . ASN A 1 87 ? -18.182 11.114 7.347 1.00 69.19 87 ASN A O 1
ATOM 686 N N . GLY A 1 88 ? -16.811 12.524 8.42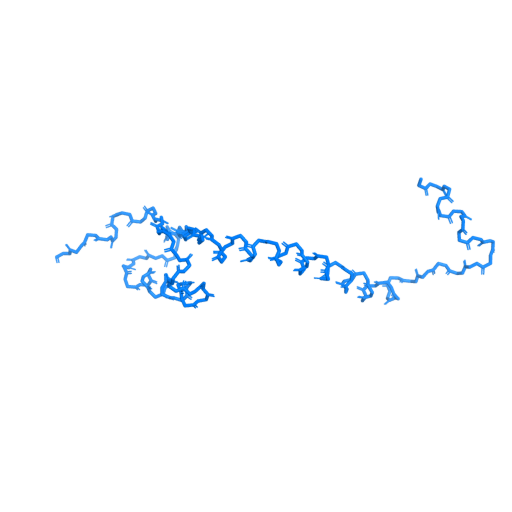3 1.00 64.69 88 GLY A N 1
ATOM 687 C CA 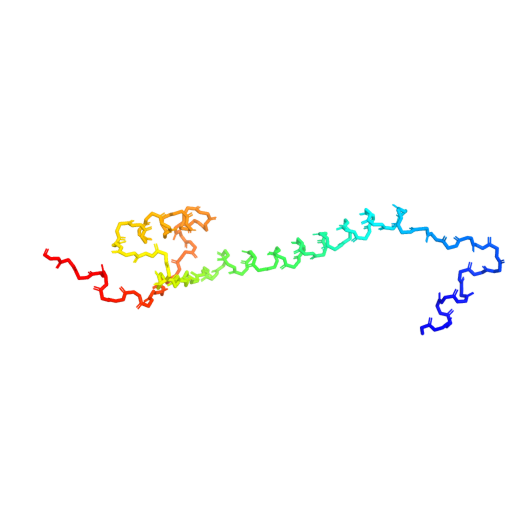. GLY A 1 88 ? -17.531 12.538 9.704 1.00 64.69 88 GLY A CA 1
ATOM 688 C C . GLY A 1 88 ? -19.038 12.819 9.607 1.00 64.69 88 GLY A C 1
ATOM 689 O O . GLY A 1 88 ? -19.801 12.314 10.425 1.00 64.69 88 GLY A O 1
ATOM 690 N N . SER A 1 89 ? -19.496 13.555 8.589 1.00 63.66 89 SER A N 1
ATOM 691 C CA . SER A 1 89 ? -20.923 13.836 8.366 1.00 63.66 89 SER A CA 1
ATOM 692 C C . SER A 1 89 ? -21.720 12.648 7.805 1.00 63.66 89 SER A C 1
ATOM 694 O O . SER A 1 89 ? -22.937 12.621 7.967 1.00 63.66 89 SER A O 1
ATOM 696 N N . ASN A 1 90 ? -21.065 11.654 7.193 1.00 60.06 90 ASN A N 1
ATOM 697 C CA . ASN A 1 90 ? -21.706 10.471 6.597 1.00 60.06 90 ASN A CA 1
ATOM 698 C C . ASN A 1 90 ? -21.735 9.238 7.521 1.00 60.06 90 ASN A C 1
ATOM 700 O O . ASN A 1 90 ? -22.363 8.237 7.174 1.00 60.06 90 ASN A O 1
ATOM 704 N N . TYR A 1 91 ? -21.077 9.299 8.685 1.00 59.06 91 TYR A N 1
ATOM 705 C CA . TYR A 1 91 ? -21.069 8.234 9.700 1.00 59.06 91 TYR A CA 1
ATOM 706 C C . TYR A 1 91 ? -22.139 8.404 10.789 1.00 59.06 91 TYR A C 1
ATOM 708 O O . TYR A 1 91 ? -22.211 7.591 11.711 1.00 59.06 91 TYR A O 1
ATOM 716 N N . VAL A 1 92 ? -22.981 9.438 10.705 1.00 54.06 92 VAL A N 1
ATOM 717 C CA . VAL A 1 92 ? -24.106 9.605 11.629 1.00 54.06 92 VAL A CA 1
ATOM 718 C C . VAL A 1 92 ? -25.183 8.588 11.252 1.00 54.06 92 VAL A C 1
ATOM 720 O O . VAL A 1 92 ? -25.892 8.758 10.262 1.00 54.06 92 VAL A O 1
ATOM 723 N N . LEU A 1 93 ? -25.270 7.502 12.025 1.00 52.56 93 LEU A N 1
ATOM 724 C CA . LEU A 1 93 ? -26.427 6.610 12.014 1.00 52.56 93 LEU A CA 1
ATOM 725 C C . LEU A 1 93 ? -27.670 7.453 12.333 1.00 52.56 93 LEU A C 1
ATOM 727 O O . LEU A 1 93 ? -27.712 8.113 13.372 1.00 52.56 93 LEU A O 1
ATOM 731 N N . ALA A 1 94 ? -28.633 7.462 11.410 1.00 51.22 94 ALA A N 1
ATOM 732 C CA . ALA A 1 94 ? -29.992 7.908 11.698 1.00 51.22 94 ALA A CA 1
ATOM 733 C C . ALA A 1 94 ? -30.663 6.953 12.695 1.00 51.22 94 ALA A C 1
ATOM 735 O O . ALA A 1 94 ? -30.385 5.733 12.610 1.00 51.22 94 ALA A O 1
#

Secondary structure (DSSP, 8-state):
-HHHHHTT-TTPPPPPHHHHHHHHHHHHHHHHHHHHHHHHHHHHHH-EEEEE--TTT-SSHHHHHHHHHHHHHHH-GGGEEEEEES-GGG----

InterPro domains:
  IPR007021 Domain of unknown function DUF659 [PF04937] (52-92)

pLDDT: mean 82.38, std 13.75, range [51.22, 97.88]

Sequence (94 aa):
MIEAVGTFGKHLRPPSYYELRVPLLKIELQLTKEMLSEIEAERNQYGCSIIVDGSSYMKTGLKIFELLDSFVQDVGADNVVQVVSDNGSNYVLA

Organism: NCBI:txid97028

Foldseek 3Di:
DVVVVPVCDPPDDDDDPVRVVVVVVVVVVVVVVVVVVVVLVVLVVAADEAEDECPPPDPAPVVVVVVVVVVCVVSPVVRYDYYHYPPVVRPDDD

Radius of gyration: 23.21 Å; chains: 1; bounding box: 66×22×45 Å